Protein AF-A0A7U6FS23-F1 (afdb_monomer_lite)

pLDDT: mean 86.56, std 13.49, range [35.91, 96.0]

Structure (mmCIF, N/CA/C/O backbone):
data_AF-A0A7U6FS23-F1
#
_entry.id   AF-A0A7U6FS23-F1
#
loop_
_atom_site.group_PDB
_atom_site.id
_atom_site.type_symbol
_atom_site.label_atom_id
_atom_site.label_alt_id
_atom_site.label_comp_id
_atom_site.label_asym_id
_atom_site.label_entity_id
_atom_site.label_seq_id
_atom_site.pdbx_PDB_ins_code
_atom_site.Cartn_x
_atom_site.Cartn_y
_atom_site.Cartn_z
_atom_site.occupancy
_atom_site.B_iso_or_equiv
_atom_site.auth_seq_id
_atom_site.auth_comp_id
_atom_site.auth_asym_id
_atom_site.auth_atom_id
_atom_site.pdbx_PDB_model_num
ATOM 1 N N . MET A 1 1 ? -1.546 15.970 -3.085 1.00 79.69 1 MET A N 1
ATOM 2 C CA . MET A 1 1 ? -2.423 14.998 -3.774 1.00 79.69 1 MET A CA 1
ATOM 3 C C . MET A 1 1 ? -2.696 13.865 -2.794 1.00 79.69 1 MET A C 1
ATOM 5 O O . MET A 1 1 ? -1.774 13.546 -2.058 1.00 79.69 1 MET A O 1
ATOM 9 N N . LYS A 1 2 ? -3.927 13.345 -2.701 1.00 88.00 2 LYS A N 1
ATOM 10 C CA . LYS A 1 2 ? -4.239 12.230 -1.784 1.00 88.00 2 LYS A CA 1
ATOM 11 C C . LYS A 1 2 ? -3.707 10.914 -2.348 1.00 88.00 2 LYS A C 1
ATOM 13 O O . LYS A 1 2 ? -3.814 10.723 -3.560 1.00 88.00 2 LYS A O 1
ATOM 18 N N . LEU A 1 3 ? -3.176 10.039 -1.491 1.00 93.31 3 LEU A N 1
ATOM 19 C CA . LEU A 1 3 ? -2.769 8.688 -1.891 1.00 93.31 3 LEU A CA 1
ATOM 20 C C . LEU A 1 3 ? -3.987 7.792 -2.109 1.00 93.31 3 LEU A C 1
ATOM 22 O O . LEU A 1 3 ? -4.016 7.012 -3.061 1.00 93.31 3 LEU A O 1
ATOM 26 N N . ILE A 1 4 ? -5.008 7.939 -1.262 1.00 93.75 4 ILE A N 1
ATOM 27 C CA . ILE A 1 4 ? -6.261 7.202 -1.386 1.00 93.75 4 ILE A CA 1
ATOM 28 C C . ILE A 1 4 ? -7.266 8.026 -2.193 1.00 93.75 4 ILE A C 1
ATOM 30 O O . ILE A 1 4 ? -7.645 9.138 -1.814 1.00 93.75 4 ILE A O 1
ATOM 34 N N . SER A 1 5 ? -7.730 7.455 -3.301 1.00 93.00 5 SER A N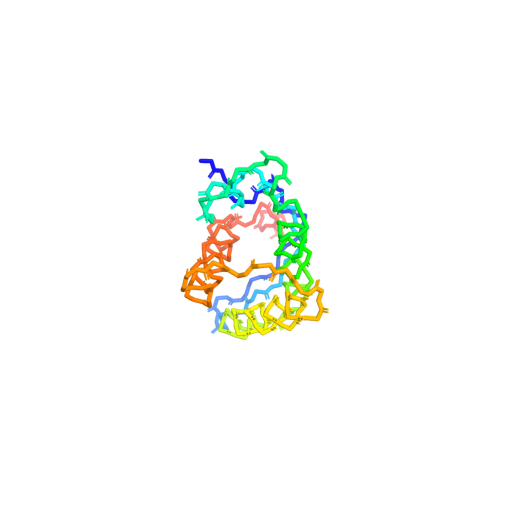 1
ATOM 35 C CA . SER A 1 5 ? -8.823 8.001 -4.108 1.00 93.00 5 SER A CA 1
ATOM 36 C C . SER A 1 5 ? -10.165 7.812 -3.407 1.00 93.00 5 SER A C 1
ATOM 38 O O . SER A 1 5 ? -10.985 8.728 -3.371 1.00 93.00 5 SER A O 1
ATOM 40 N N . THR A 1 6 ? -10.420 6.623 -2.857 1.00 92.94 6 THR A N 1
ATOM 41 C CA . THR A 1 6 ? -11.689 6.278 -2.196 1.00 92.94 6 THR A CA 1
ATOM 42 C C . THR A 1 6 ? -11.470 5.208 -1.127 1.00 92.94 6 THR A C 1
ATOM 44 O O . THR A 1 6 ? -10.666 4.300 -1.312 1.00 92.94 6 THR A O 1
ATOM 47 N N . ILE A 1 7 ? -12.190 5.314 -0.007 1.00 91.81 7 ILE A N 1
ATOM 48 C CA . ILE A 1 7 ? -12.268 4.278 1.033 1.00 91.81 7 ILE A CA 1
ATOM 49 C C . ILE A 1 7 ? -13.681 3.702 0.978 1.00 91.81 7 ILE A C 1
ATOM 51 O O . ILE A 1 7 ? -14.640 4.409 1.281 1.00 91.81 7 ILE A O 1
ATOM 55 N N . HIS A 1 8 ? -13.812 2.438 0.582 1.00 90.75 8 HIS A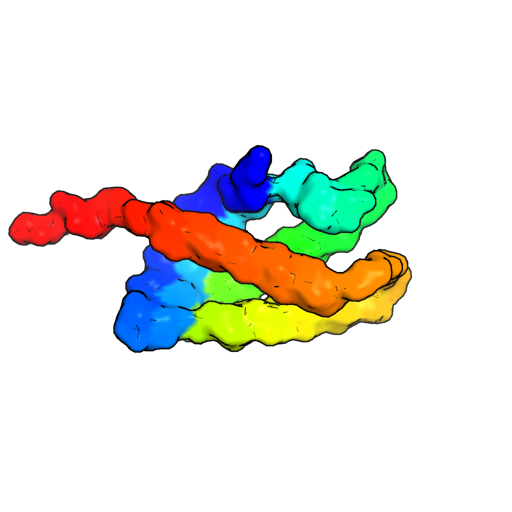 N 1
ATOM 56 C CA . HIS A 1 8 ? -15.108 1.763 0.464 1.00 90.75 8 HIS A CA 1
ATOM 57 C C . HIS A 1 8 ? -15.609 1.293 1.823 1.00 90.75 8 HIS A C 1
ATOM 59 O O . HIS A 1 8 ? -16.752 1.538 2.195 1.00 90.75 8 HIS A O 1
ATOM 65 N N . ASN A 1 9 ? -14.731 0.624 2.570 1.00 88.56 9 ASN A N 1
ATOM 66 C CA . ASN A 1 9 ? -14.975 0.137 3.921 1.00 88.56 9 ASN A CA 1
ATOM 67 C C . ASN A 1 9 ? -13.660 0.154 4.699 1.00 88.56 9 ASN A C 1
ATOM 69 O O . ASN A 1 9 ? -12.605 -0.128 4.132 1.00 88.56 9 ASN A O 1
ATOM 73 N N . ALA A 1 10 ? -13.731 0.441 5.996 1.00 90.00 10 ALA A N 1
ATOM 74 C CA . ALA A 1 10 ? -12.590 0.348 6.896 1.00 90.00 10 ALA A CA 1
ATOM 75 C C . ALA A 1 10 ? -13.045 -0.080 8.295 1.00 90.00 10 ALA A C 1
ATOM 77 O O . ALA A 1 10 ? -14.019 0.460 8.827 1.00 90.00 10 ALA A O 1
ATOM 78 N N . ILE A 1 11 ? -12.320 -1.030 8.877 1.00 89.94 11 ILE A N 1
ATOM 79 C CA . ILE A 1 11 ? -12.424 -1.478 10.264 1.00 89.94 11 ILE A CA 1
ATOM 80 C C . ILE A 1 11 ? -11.127 -1.057 10.947 1.00 89.94 11 ILE A C 1
ATOM 82 O O . ILE A 1 11 ? -10.041 -1.344 10.446 1.00 89.94 11 ILE A O 1
ATOM 86 N N . ILE A 1 12 ? -11.241 -0.342 12.063 1.00 89.62 12 ILE A N 1
ATOM 87 C CA . ILE A 1 12 ? -10.097 0.171 12.818 1.00 89.62 12 ILE A CA 1
ATOM 88 C C . ILE A 1 12 ? -10.325 -0.172 14.287 1.00 89.62 12 ILE A C 1
ATOM 90 O O . ILE A 1 12 ? -11.329 0.251 14.861 1.00 89.62 12 ILE A O 1
ATOM 94 N N . SER A 1 13 ? -9.387 -0.893 14.899 1.00 86.56 13 SER A N 1
ATOM 95 C CA . SER A 1 13 ? -9.332 -1.059 16.352 1.00 86.56 13 SER A CA 1
ATOM 96 C C . SER A 1 13 ? -8.192 -0.217 16.908 1.00 86.56 13 SER A C 1
ATOM 98 O O . SER A 1 13 ? -7.020 -0.495 16.651 1.00 86.56 13 SER A O 1
ATOM 100 N N . GLU A 1 14 ? -8.522 0.822 17.678 1.00 83.69 14 GLU A N 1
ATOM 101 C CA . GLU A 1 14 ? -7.511 1.658 18.340 1.00 83.69 14 GLU A CA 1
ATOM 102 C C . GLU A 1 14 ? -6.788 0.893 19.463 1.00 83.69 14 GLU A C 1
ATOM 104 O O . GLU A 1 14 ? -5.587 1.078 19.656 1.00 83.69 14 GLU A O 1
ATOM 109 N N . GLU A 1 15 ? -7.496 -0.009 20.151 1.00 82.12 15 GLU A N 1
ATOM 110 C CA . GLU A 1 15 ? -6.961 -0.827 21.246 1.00 82.12 15 GLU A CA 1
ATOM 111 C C . GLU A 1 15 ? -5.886 -1.800 20.747 1.00 82.12 15 GLU A C 1
ATOM 113 O O . GLU A 1 15 ? -4.792 -1.871 21.307 1.00 82.12 15 GLU A O 1
ATOM 118 N N . ASN A 1 16 ? -6.162 -2.475 19.627 1.00 77.81 16 ASN A N 1
ATOM 119 C CA . ASN A 1 16 ? -5.261 -3.474 19.050 1.00 77.81 16 ASN A CA 1
ATOM 120 C C . ASN A 1 16 ? -4.359 -2.911 17.943 1.00 77.81 16 ASN A C 1
ATOM 122 O O . ASN A 1 16 ? -3.531 -3.636 17.390 1.00 77.81 16 ASN A O 1
ATOM 126 N N . LYS A 1 17 ? -4.507 -1.621 17.604 1.00 84.75 17 LYS A N 1
ATOM 127 C CA . LYS A 1 17 ? -3.837 -0.964 16.468 1.00 84.75 17 LYS A CA 1
ATOM 128 C C . LYS A 1 17 ? -3.990 -1.763 15.169 1.00 84.75 17 LYS A C 1
ATOM 130 O O . LYS A 1 17 ? -3.041 -1.866 14.382 1.00 84.75 17 LYS A O 1
ATOM 135 N N . THR A 1 18 ? -5.165 -2.357 14.971 1.00 90.12 18 THR A N 1
ATOM 136 C CA . THR A 1 18 ? -5.485 -3.145 13.782 1.00 90.12 18 THR A CA 1
ATOM 137 C C . THR A 1 18 ? -6.272 -2.317 12.782 1.00 90.12 18 THR A C 1
ATOM 139 O O . THR A 1 18 ? -7.032 -1.415 13.141 1.00 90.12 18 THR A O 1
ATOM 142 N N . VAL A 1 19 ? -6.059 -2.621 11.506 1.00 91.62 19 VAL A N 1
ATOM 143 C CA . VAL A 1 19 ? -6.769 -2.026 10.378 1.00 91.62 19 VAL A CA 1
ATOM 144 C C . VAL A 1 19 ? -7.180 -3.149 9.429 1.00 91.62 19 VAL A C 1
ATOM 146 O O . VAL A 1 19 ? -6.420 -4.089 9.219 1.00 91.62 19 VAL A O 1
ATOM 149 N N . ALA A 1 20 ? -8.367 -3.046 8.848 1.00 92.62 20 ALA A N 1
ATOM 150 C CA . ALA A 1 20 ? -8.743 -3.709 7.604 1.00 92.62 20 ALA A CA 1
ATOM 151 C C . ALA A 1 20 ? -9.42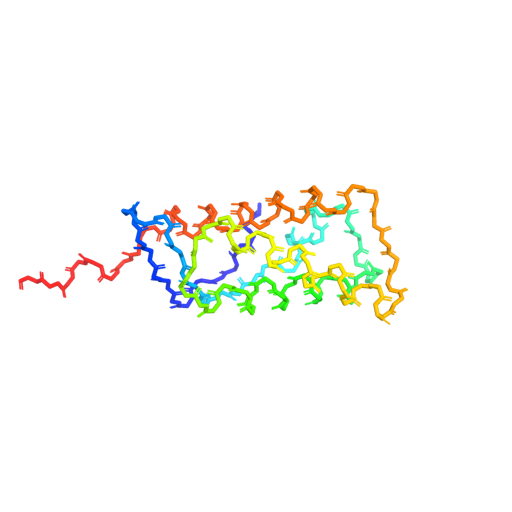6 -2.666 6.726 1.00 92.62 20 ALA A C 1
ATOM 153 O O . ALA A 1 20 ? -10.251 -1.903 7.228 1.00 92.62 20 ALA A O 1
ATOM 154 N N . ALA A 1 21 ? -9.116 -2.604 5.439 1.00 92.31 21 ALA A N 1
ATOM 155 C CA . ALA A 1 21 ? -9.728 -1.635 4.550 1.00 92.31 21 ALA A CA 1
ATOM 156 C C . ALA A 1 21 ? -9.828 -2.134 3.111 1.00 92.31 21 ALA A C 1
ATOM 158 O O . ALA A 1 21 ? -8.946 -2.812 2.594 1.00 92.31 21 ALA A O 1
ATOM 159 N N . SER A 1 22 ? -10.904 -1.716 2.453 1.00 92.56 22 SER A N 1
ATOM 160 C CA . SER A 1 22 ? -11.069 -1.786 1.007 1.00 92.56 22 SER A CA 1
ATOM 161 C C . SER A 1 22 ? -10.956 -0.366 0.462 1.00 92.56 22 SER A C 1
ATOM 163 O O . SER A 1 22 ? -11.749 0.506 0.831 1.00 92.56 22 SER A O 1
ATOM 165 N N . ILE A 1 23 ? -9.938 -0.125 -0.365 1.00 93.31 23 ILE A N 1
ATOM 166 C CA . ILE A 1 23 ? -9.561 1.207 -0.849 1.00 93.31 23 ILE A CA 1
ATOM 167 C C . ILE A 1 23 ? -9.233 1.186 -2.342 1.00 93.31 23 ILE A C 1
ATOM 169 O O . ILE A 1 23 ? -8.729 0.185 -2.855 1.00 93.31 23 ILE A O 1
ATOM 173 N N . ASP A 1 24 ? -9.426 2.334 -2.987 1.00 93.69 24 ASP A N 1
ATOM 174 C CA . ASP A 1 24 ? -8.868 2.643 -4.302 1.00 93.69 24 ASP A CA 1
ATOM 175 C C . ASP A 1 24 ? -7.725 3.643 -4.135 1.00 93.69 24 ASP A C 1
ATOM 177 O O . ASP A 1 24 ? -7.892 4.688 -3.497 1.00 93.69 24 ASP A O 1
ATOM 181 N N . LEU A 1 25 ? -6.571 3.355 -4.732 1.00 94.31 25 LEU A N 1
ATOM 182 C CA . LEU A 1 25 ? -5.407 4.238 -4.700 1.00 94.31 25 LEU A CA 1
ATOM 183 C C . LEU A 1 25 ? -5.373 5.162 -5.918 1.00 94.31 25 LEU A C 1
ATOM 185 O O . LEU A 1 25 ? -5.864 4.838 -7.001 1.00 94.31 25 LEU A O 1
ATOM 189 N N . ASN A 1 26 ? -4.783 6.339 -5.740 1.00 94.12 26 ASN A N 1
ATOM 190 C CA . ASN A 1 26 ? -4.538 7.274 -6.825 1.00 94.12 26 ASN A CA 1
ATOM 191 C C . ASN A 1 26 ? -3.213 6.917 -7.511 1.00 94.12 26 ASN A C 1
ATOM 193 O O . ASN A 1 26 ? -2.143 7.157 -6.952 1.00 94.12 26 ASN A O 1
ATOM 197 N N . LYS A 1 27 ? -3.276 6.374 -8.734 1.00 91.88 27 LYS A N 1
ATOM 198 C CA . LYS A 1 27 ? -2.084 5.982 -9.506 1.00 91.88 27 LYS A CA 1
ATOM 199 C C . LYS A 1 27 ? -1.115 7.141 -9.746 1.00 91.88 27 LYS A C 1
ATOM 201 O O . LYS A 1 27 ? 0.087 6.949 -9.589 1.00 91.88 27 LYS A O 1
ATOM 206 N N . ASP A 1 28 ? -1.611 8.345 -10.026 1.00 91.94 28 ASP A N 1
ATOM 207 C CA . ASP A 1 28 ? -0.760 9.532 -10.193 1.00 91.94 28 ASP A CA 1
ATOM 208 C C . ASP A 1 28 ? -0.023 9.870 -8.892 1.00 91.94 28 ASP A C 1
ATOM 210 O O . ASP A 1 28 ? 1.138 10.285 -8.901 1.00 91.94 28 ASP A O 1
ATOM 214 N N . ALA A 1 29 ? -0.673 9.641 -7.748 1.00 92.69 29 ALA A N 1
ATOM 215 C CA . ALA A 1 29 ? -0.054 9.807 -6.442 1.00 92.69 29 ALA A CA 1
ATOM 216 C C . ALA A 1 29 ? 1.016 8.754 -6.157 1.00 92.69 29 ALA A C 1
ATOM 218 O O . ALA A 1 29 ? 2.040 9.098 -5.574 1.00 92.69 29 ALA A O 1
ATOM 219 N N . ILE A 1 30 ? 0.837 7.519 -6.632 1.00 93.31 30 ILE A N 1
ATOM 220 C CA . ILE A 1 30 ? 1.873 6.482 -6.579 1.00 93.31 30 ILE A CA 1
ATOM 221 C C . ILE A 1 30 ? 3.076 6.908 -7.432 1.00 93.31 30 ILE A C 1
ATOM 223 O O . ILE A 1 30 ? 4.194 6.953 -6.920 1.00 93.31 30 ILE A O 1
ATOM 227 N N . PHE A 1 31 ? 2.863 7.307 -8.691 1.00 92.06 31 PHE A N 1
ATOM 228 C CA . PHE A 1 31 ? 3.937 7.823 -9.553 1.00 92.06 31 PHE A CA 1
ATOM 229 C C . PHE A 1 31 ? 4.710 8.957 -8.879 1.00 92.06 31 PHE A C 1
ATOM 231 O O . PHE A 1 31 ? 5.939 8.911 -8.781 1.00 92.06 31 PHE A O 1
ATOM 238 N N . SER A 1 32 ? 3.984 9.941 -8.344 1.00 92.00 32 SER A N 1
ATOM 239 C CA . SER A 1 32 ? 4.578 11.068 -7.632 1.00 92.00 32 SER A CA 1
ATOM 240 C C . SER A 1 32 ? 5.337 10.640 -6.376 1.00 92.00 32 SER A C 1
ATOM 242 O O . SER A 1 32 ? 6.382 11.217 -6.097 1.00 92.00 32 SER A O 1
ATOM 244 N N . PHE A 1 33 ? 4.842 9.662 -5.613 1.00 93.06 33 PHE A N 1
ATOM 245 C CA . PHE A 1 33 ? 5.482 9.205 -4.376 1.00 93.06 33 PHE A CA 1
ATOM 246 C C . PHE A 1 33 ? 6.813 8.502 -4.656 1.00 93.06 33 PHE A C 1
ATOM 248 O O . PHE A 1 33 ? 7.815 8.721 -3.974 1.00 93.06 33 PHE A O 1
ATOM 255 N N . PHE A 1 34 ? 6.848 7.671 -5.698 1.00 91.38 34 PHE A N 1
ATOM 256 C CA . PHE A 1 34 ? 8.038 6.909 -6.063 1.00 91.38 34 PHE A CA 1
ATOM 257 C C . PHE A 1 34 ? 9.008 7.680 -6.976 1.00 91.38 34 PHE A C 1
ATOM 259 O O . PHE A 1 34 ? 10.080 7.150 -7.283 1.00 91.38 34 PHE A O 1
ATOM 266 N N . ASN A 1 35 ? 8.699 8.938 -7.327 1.00 90.19 35 ASN A N 1
ATOM 267 C CA . ASN A 1 35 ? 9.411 9.761 -8.315 1.00 90.19 35 ASN A CA 1
ATOM 268 C C . ASN A 1 35 ? 9.541 9.059 -9.679 1.00 90.19 35 ASN A C 1
ATOM 270 O O . ASN A 1 35 ? 10.616 9.019 -10.277 1.00 90.19 35 ASN A O 1
ATOM 274 N N . MET A 1 36 ? 8.439 8.480 -10.151 1.00 86.56 36 MET A N 1
ATOM 275 C CA . MET A 1 36 ? 8.339 7.791 -11.436 1.00 86.56 36 MET A CA 1
ATOM 276 C C . MET A 1 36 ? 7.518 8.616 -12.430 1.00 86.56 36 MET A C 1
ATOM 278 O O . MET A 1 36 ? 6.612 9.352 -12.045 1.00 86.56 36 MET A O 1
ATOM 282 N N . THR A 1 37 ? 7.821 8.479 -13.720 1.00 82.19 37 THR A N 1
ATOM 283 C CA . THR A 1 37 ? 7.112 9.172 -14.806 1.00 82.19 37 THR A CA 1
ATOM 284 C C . THR A 1 37 ? 6.413 8.165 -15.721 1.00 82.19 37 THR A C 1
ATOM 286 O O . THR A 1 37 ? 7.118 7.335 -16.301 1.00 82.19 37 THR A O 1
ATOM 289 N N . PRO A 1 38 ? 5.085 8.263 -15.917 1.00 77.25 38 PRO A N 1
ATOM 290 C CA . PRO A 1 38 ? 4.361 7.444 -16.888 1.00 77.25 38 PRO A CA 1
ATOM 291 C C . PRO A 1 38 ? 4.909 7.609 -18.319 1.00 77.25 38 PRO A C 1
ATOM 293 O O . PRO A 1 38 ? 5.453 8.671 -18.641 1.00 77.25 38 PRO A O 1
ATOM 296 N N . PRO A 1 39 ? 4.743 6.612 -19.213 1.00 72.56 39 PRO A N 1
ATOM 297 C CA . PRO A 1 39 ? 4.167 5.277 -18.977 1.00 72.56 39 PRO A CA 1
ATOM 298 C C . PRO A 1 39 ? 5.220 4.239 -18.553 1.00 72.56 39 PRO A C 1
ATOM 300 O O . PRO A 1 39 ? 4.928 3.070 -18.301 1.00 72.56 39 PRO A O 1
ATOM 303 N N . HIS A 1 40 ? 6.490 4.643 -18.512 1.00 68.12 40 HIS A N 1
ATOM 304 C CA . HIS A 1 40 ? 7.552 3.811 -17.978 1.00 68.12 40 HIS A CA 1
ATOM 305 C C . HIS A 1 40 ? 7.210 3.576 -16.499 1.00 68.12 40 HIS A C 1
ATOM 307 O O . HIS A 1 40 ? 7.100 4.543 -15.753 1.00 68.12 40 HIS A O 1
ATOM 313 N N . ASN A 1 41 ? 7.029 2.325 -16.071 1.00 81.75 41 ASN A N 1
ATOM 314 C CA . ASN A 1 41 ? 6.628 1.909 -14.711 1.00 81.75 41 ASN A CA 1
ATOM 315 C C . ASN A 1 41 ? 5.117 1.749 -14.426 1.00 81.75 41 ASN A C 1
ATOM 317 O O . ASN A 1 41 ? 4.768 1.572 -13.259 1.00 81.75 41 ASN A O 1
ATOM 321 N N . ASP A 1 42 ? 4.235 1.712 -15.433 1.00 86.94 42 ASP A N 1
ATOM 322 C CA . ASP A 1 42 ? 2.815 1.350 -15.220 1.00 86.94 42 ASP A CA 1
ATOM 323 C C . ASP A 1 42 ? 2.670 0.005 -14.483 1.00 86.94 42 ASP A C 1
ATOM 325 O O . ASP A 1 42 ? 1.929 -0.097 -13.507 1.00 86.94 42 ASP A O 1
ATOM 329 N N . GLU A 1 43 ? 3.464 -0.996 -14.874 1.00 89.62 43 GLU A N 1
ATOM 330 C CA . GLU A 1 43 ? 3.465 -2.321 -14.243 1.00 89.62 43 GLU A CA 1
ATOM 331 C C . GLU A 1 43 ? 3.860 -2.259 -12.759 1.00 89.62 43 GLU A C 1
ATOM 333 O O . GLU A 1 43 ? 3.216 -2.872 -11.912 1.00 89.62 43 GLU A O 1
ATOM 338 N N . PHE A 1 44 ? 4.874 -1.462 -12.406 1.00 91.00 44 PHE A N 1
ATOM 339 C CA . PHE A 1 44 ? 5.264 -1.265 -11.007 1.00 91.00 44 PHE A CA 1
ATOM 340 C C . PHE A 1 44 ? 4.127 -0.634 -10.196 1.00 91.00 44 PHE A C 1
ATOM 342 O O . PHE A 1 44 ? 3.835 -1.076 -9.083 1.00 91.00 44 PHE A O 1
ATOM 349 N N . VAL A 1 45 ? 3.484 0.399 -10.747 1.00 91.94 45 VAL A N 1
ATOM 350 C CA . VAL A 1 45 ? 2.382 1.104 -10.083 1.00 91.94 45 VAL A CA 1
ATOM 351 C C . VAL A 1 45 ? 1.180 0.184 -9.893 1.00 91.94 45 VAL A C 1
ATOM 353 O O . VAL A 1 45 ? 0.579 0.190 -8.817 1.00 91.94 45 VAL A O 1
ATOM 356 N N . ASP A 1 46 ? 0.868 -0.648 -10.884 1.00 92.12 46 ASP A N 1
ATOM 357 C CA . ASP A 1 46 ? -0.192 -1.652 -10.791 1.00 92.12 46 ASP A CA 1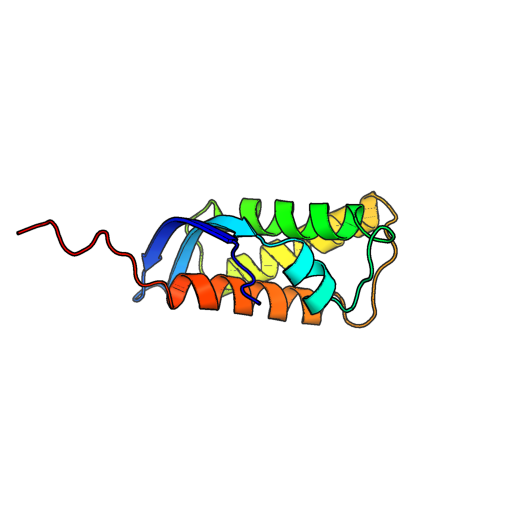
ATOM 358 C C . ASP A 1 46 ? 0.095 -2.678 -9.696 1.00 92.12 46 ASP A C 1
ATOM 360 O O . ASP A 1 46 ? -0.783 -2.977 -8.884 1.00 92.12 46 ASP A O 1
ATOM 364 N N . VAL A 1 47 ? 1.336 -3.156 -9.606 1.00 93.50 47 VAL A N 1
ATOM 365 C CA . VAL A 1 47 ? 1.765 -4.100 -8.567 1.00 93.50 47 VAL A CA 1
ATOM 366 C C . VAL A 1 47 ? 1.664 -3.480 -7.180 1.00 93.50 47 VAL A C 1
ATOM 368 O O . VAL A 1 47 ? 1.068 -4.079 -6.285 1.00 93.50 47 VAL A O 1
ATOM 371 N N . VAL A 1 48 ? 2.205 -2.275 -6.992 1.00 93.88 48 VAL A N 1
ATOM 372 C CA . VAL A 1 48 ? 2.119 -1.546 -5.718 1.00 93.88 48 VAL A CA 1
ATOM 373 C C . VAL A 1 48 ? 0.664 -1.338 -5.314 1.00 93.88 48 VAL A C 1
ATOM 375 O O . VAL A 1 48 ? 0.294 -1.632 -4.176 1.00 93.88 48 VAL A O 1
ATOM 378 N N . SER A 1 49 ? -0.169 -0.876 -6.248 1.00 94.06 49 SER A N 1
ATOM 379 C CA . SER A 1 49 ? -1.577 -0.617 -5.974 1.00 94.06 49 SER A CA 1
ATOM 380 C C . SER A 1 49 ? -2.313 -1.895 -5.584 1.00 94.06 49 SER A C 1
ATOM 382 O O . SER A 1 49 ? -3.005 -1.925 -4.570 1.00 94.06 49 SER A O 1
ATOM 384 N N . HIS A 1 50 ? -2.158 -2.956 -6.376 1.00 94.44 50 HIS A N 1
ATOM 385 C CA . HIS A 1 50 ? -2.861 -4.214 -6.164 1.00 94.44 50 HIS A CA 1
ATOM 386 C C . HIS A 1 50 ? -2.457 -4.873 -4.845 1.00 94.44 50 HIS A C 1
ATOM 388 O O . HIS A 1 50 ? -3.321 -5.249 -4.054 1.00 94.44 50 HIS A O 1
ATOM 394 N N . ARG A 1 51 ? -1.148 -4.965 -4.571 1.00 94.19 51 ARG A N 1
ATOM 395 C CA . ARG A 1 51 ? -0.648 -5.637 -3.367 1.00 94.19 51 ARG A CA 1
ATOM 396 C C . ARG A 1 51 ? -1.015 -4.895 -2.096 1.00 94.19 51 ARG A C 1
ATOM 398 O O . ARG A 1 51 ? -1.361 -5.553 -1.122 1.00 94.19 51 ARG A O 1
ATOM 405 N N . LEU A 1 52 ? -0.999 -3.561 -2.087 1.00 92.62 52 LEU A N 1
ATOM 406 C CA . LEU A 1 52 ? -1.417 -2.836 -0.889 1.00 92.62 52 LEU A CA 1
ATOM 407 C C . LEU A 1 52 ? -2.904 -3.067 -0.597 1.00 92.62 52 LEU A C 1
ATOM 409 O O . LEU A 1 52 ? -3.250 -3.424 0.529 1.00 92.62 52 LEU A O 1
ATOM 413 N N . THR A 1 53 ? -3.768 -2.957 -1.611 1.00 92.69 53 THR A N 1
ATOM 414 C CA . THR A 1 53 ? -5.205 -3.233 -1.460 1.00 92.69 53 THR A CA 1
ATOM 415 C C . THR A 1 53 ? -5.466 -4.670 -1.003 1.00 92.69 53 THR A C 1
ATOM 417 O O . THR A 1 53 ? -6.293 -4.887 -0.121 1.00 92.69 53 THR A O 1
ATOM 420 N N . GLU A 1 54 ? -4.743 -5.650 -1.547 1.00 92.12 54 GLU A N 1
ATOM 421 C CA . GLU A 1 54 ? -4.853 -7.056 -1.142 1.00 92.12 54 GLU A CA 1
ATOM 422 C C . GLU A 1 54 ? -4.418 -7.271 0.314 1.00 92.12 54 GLU A C 1
ATOM 424 O O . GLU A 1 54 ? -5.114 -7.938 1.078 1.00 92.12 54 GLU A O 1
ATOM 429 N N . THR A 1 55 ? -3.299 -6.674 0.735 1.00 92.44 55 THR A N 1
ATOM 430 C CA . THR A 1 55 ? -2.823 -6.825 2.119 1.00 92.44 55 THR A CA 1
ATOM 431 C C . THR A 1 55 ? -3.791 -6.226 3.132 1.00 92.44 55 THR A C 1
ATOM 433 O O . THR A 1 55 ? -4.054 -6.856 4.154 1.00 92.44 55 THR A O 1
ATOM 436 N N . LEU A 1 56 ? -4.412 -5.084 2.813 1.00 92.44 56 LEU A N 1
ATOM 437 C CA . LEU A 1 56 ? -5.352 -4.387 3.693 1.00 92.44 56 LEU A CA 1
ATOM 438 C C . LEU A 1 56 ? -6.700 -5.104 3.869 1.00 92.44 56 LEU A C 1
ATOM 440 O O . LEU A 1 56 ? -7.467 -4.723 4.750 1.00 92.44 56 LEU A O 1
ATOM 444 N N . PHE A 1 57 ? -7.000 -6.156 3.104 1.00 87.50 57 PHE A N 1
ATOM 445 C CA . PHE A 1 57 ? -8.308 -6.825 3.144 1.00 87.50 57 PHE A CA 1
ATOM 446 C C . PHE A 1 57 ? -8.602 -7.578 4.453 1.00 87.50 57 PHE A C 1
ATOM 448 O O . PHE A 1 57 ? -9.757 -7.891 4.737 1.00 87.50 57 PHE A O 1
ATOM 455 N N . SER A 1 58 ? -7.573 -7.894 5.243 1.00 87.81 58 SER A N 1
ATOM 456 C CA . SER A 1 58 ? -7.697 -8.627 6.510 1.00 87.81 58 SER A CA 1
ATOM 457 C C . SER A 1 58 ? -7.415 -7.731 7.712 1.00 87.81 58 SER A C 1
ATOM 459 O O . SER A 1 58 ? -6.513 -6.898 7.662 1.00 87.81 58 SER A O 1
ATOM 461 N N . GLU A 1 59 ? -8.128 -7.948 8.820 1.00 89.88 59 GLU A N 1
ATOM 462 C CA . GLU A 1 59 ? -7.832 -7.259 10.078 1.00 89.88 59 GLU A CA 1
ATOM 463 C C . GLU A 1 59 ? -6.484 -7.723 10.632 1.00 89.88 59 GLU A C 1
ATOM 465 O O . GLU A 1 59 ? -6.326 -8.867 11.059 1.00 89.88 59 GLU A O 1
ATOM 470 N N . ARG A 1 60 ? -5.501 -6.821 10.589 1.00 91.38 60 ARG A N 1
ATOM 471 C CA . ARG A 1 60 ? -4.136 -7.046 11.076 1.00 91.38 60 ARG A CA 1
ATOM 472 C C . ARG A 1 60 ? -3.570 -5.785 11.685 1.00 91.38 60 ARG A C 1
ATOM 474 O O . ARG A 1 60 ? -4.072 -4.688 11.439 1.00 91.38 60 ARG A O 1
ATOM 481 N N . SER A 1 61 ? -2.509 -5.933 12.468 1.00 92.38 61 SER A N 1
ATOM 482 C CA . SER A 1 61 ? -1.782 -4.780 12.985 1.00 92.38 61 SER A CA 1
ATOM 483 C C . SER A 1 61 ? -1.183 -3.949 11.843 1.00 92.38 61 SER A C 1
ATOM 485 O O . SER A 1 61 ? -0.816 -4.464 10.786 1.00 92.38 61 SER A O 1
ATOM 487 N N . VAL A 1 62 ? -1.022 -2.643 12.072 1.00 90.38 62 VAL A N 1
ATOM 488 C CA . VAL A 1 62 ? -0.337 -1.743 11.120 1.00 90.38 62 VAL A CA 1
ATOM 489 C C . VAL A 1 62 ? 1.069 -2.245 10.762 1.00 90.38 62 VAL A C 1
ATOM 491 O O . VAL A 1 62 ? 1.541 -2.052 9.643 1.00 90.38 62 VAL A O 1
ATOM 494 N N . THR A 1 63 ? 1.762 -2.889 11.702 1.00 92.69 63 THR A N 1
ATOM 495 C CA . THR A 1 63 ? 3.089 -3.466 11.451 1.00 92.69 63 THR A CA 1
ATOM 496 C C . THR A 1 63 ? 3.018 -4.647 10.492 1.00 92.69 63 THR A C 1
ATOM 498 O O . THR A 1 63 ? 3.748 -4.639 9.506 1.00 92.69 63 THR A O 1
ATOM 501 N N . GLU A 1 64 ? 2.102 -5.593 10.711 1.00 93.62 64 GLU A N 1
ATOM 502 C CA . GLU A 1 64 ? 1.925 -6.740 9.810 1.00 93.62 64 GLU A CA 1
ATOM 503 C C . GLU A 1 64 ? 1.573 -6.300 8.388 1.00 93.62 64 GLU A C 1
ATOM 505 O O . GLU A 1 64 ? 2.161 -6.810 7.438 1.00 93.62 64 GLU A O 1
ATOM 510 N N . HIS A 1 65 ? 0.677 -5.318 8.226 1.00 92.31 65 HIS A N 1
ATOM 511 C CA . HIS A 1 65 ? 0.332 -4.786 6.901 1.00 92.31 65 HIS A CA 1
ATOM 512 C C . HIS A 1 65 ? 1.548 -4.252 6.152 1.00 92.31 65 HIS A C 1
ATOM 514 O O . HIS A 1 65 ? 1.737 -4.570 4.981 1.00 92.31 65 HIS A O 1
ATOM 520 N N . ARG A 1 66 ? 2.404 -3.476 6.828 1.00 93.75 66 ARG A N 1
ATOM 521 C CA . ARG A 1 66 ? 3.626 -2.926 6.222 1.00 93.75 66 ARG A CA 1
ATOM 522 C C . ARG A 1 66 ? 4.591 -4.030 5.803 1.00 93.75 66 ARG A C 1
ATOM 524 O O . ARG A 1 66 ? 5.063 -4.029 4.670 1.00 93.75 66 ARG A O 1
ATOM 531 N N . GLU A 1 67 ? 4.862 -4.982 6.692 1.00 94.38 67 GLU A N 1
ATOM 532 C CA . GLU A 1 67 ? 5.780 -6.091 6.412 1.00 94.38 67 GLU A CA 1
ATOM 533 C C . GLU A 1 67 ? 5.282 -6.960 5.252 1.00 94.38 67 GLU A C 1
ATOM 535 O O . GLU A 1 67 ? 6.047 -7.296 4.343 1.00 94.38 67 GLU A O 1
ATOM 540 N N . TRP A 1 68 ? 3.987 -7.279 5.248 1.00 94.56 68 TRP A N 1
ATOM 541 C CA . TRP A 1 68 ? 3.358 -8.081 4.204 1.00 94.56 68 TRP A CA 1
ATOM 542 C C . TRP A 1 68 ? 3.358 -7.366 2.863 1.00 94.56 68 TRP A C 1
ATOM 544 O O . TRP A 1 68 ? 3.731 -7.968 1.859 1.00 94.56 68 TRP A O 1
ATOM 554 N N . PHE A 1 69 ? 3.010 -6.082 2.847 1.00 95.62 69 PHE A N 1
ATOM 555 C CA . PHE A 1 69 ? 3.034 -5.268 1.640 1.00 95.62 69 PHE A CA 1
ATOM 556 C C . PHE A 1 69 ? 4.432 -5.211 1.020 1.00 95.62 69 PHE A C 1
ATOM 558 O O . PHE A 1 69 ? 4.597 -5.513 -0.165 1.00 95.62 69 PHE A O 1
ATOM 565 N N . VAL A 1 70 ? 5.452 -4.887 1.823 1.00 95.25 70 VAL A N 1
ATOM 566 C CA . VAL A 1 70 ? 6.844 -4.826 1.358 1.00 95.25 70 VAL A CA 1
ATOM 567 C C . VAL A 1 70 ? 7.271 -6.181 0.798 1.00 95.25 70 VAL A C 1
ATOM 569 O O . VAL A 1 70 ? 7.838 -6.246 -0.292 1.00 95.25 70 VAL A O 1
ATOM 572 N N . SER A 1 71 ? 6.979 -7.271 1.510 1.00 95.12 71 SER A N 1
ATOM 573 C CA . SER A 1 71 ? 7.310 -8.626 1.063 1.00 95.12 71 SER A CA 1
ATOM 574 C C . SER A 1 71 ? 6.622 -8.986 -0.261 1.00 95.12 71 SER A C 1
ATOM 576 O O . SER A 1 71 ? 7.284 -9.431 -1.201 1.00 95.12 71 SER A O 1
ATOM 578 N N . ALA A 1 72 ? 5.316 -8.724 -0.375 1.00 93.56 72 ALA A N 1
ATOM 579 C CA . ALA A 1 72 ? 4.510 -9.058 -1.545 1.00 93.56 72 ALA A CA 1
ATOM 580 C C . ALA A 1 72 ? 4.949 -8.292 -2.801 1.00 93.56 72 ALA A C 1
ATOM 582 O O . ALA A 1 72 ? 5.090 -8.884 -3.873 1.00 93.56 72 ALA A O 1
ATOM 583 N N . VAL A 1 73 ? 5.220 -6.990 -2.673 1.00 93.50 73 VAL A N 1
ATOM 584 C CA . VAL A 1 73 ? 5.702 -6.175 -3.795 1.00 93.50 73 VAL A CA 1
ATOM 585 C C . VAL A 1 73 ? 7.108 -6.594 -4.219 1.00 93.50 73 VAL A C 1
ATOM 587 O O . VAL A 1 73 ? 7.360 -6.750 -5.412 1.00 93.50 73 VAL A O 1
ATOM 590 N N . ARG A 1 74 ? 8.021 -6.838 -3.268 1.00 93.00 74 ARG A N 1
ATOM 591 C CA . ARG A 1 74 ? 9.383 -7.307 -3.580 1.00 93.00 74 ARG A CA 1
ATOM 592 C C . ARG A 1 74 ? 9.380 -8.634 -4.327 1.00 93.00 74 ARG A C 1
ATOM 594 O O . ARG A 1 74 ? 10.124 -8.777 -5.293 1.00 93.00 74 ARG A O 1
ATOM 601 N N . TYR A 1 75 ? 8.572 -9.586 -3.862 1.00 91.81 75 TYR A N 1
ATOM 602 C CA . TYR A 1 75 ? 8.437 -10.888 -4.503 1.00 91.81 75 TYR A CA 1
ATOM 603 C C . TYR A 1 75 ? 7.989 -10.726 -5.955 1.00 91.81 75 TYR A C 1
ATOM 605 O O . TYR A 1 75 ? 8.649 -11.226 -6.859 1.00 91.81 75 TYR A O 1
ATOM 613 N N . PHE A 1 76 ? 6.931 -9.948 -6.183 1.00 90.75 76 PHE A N 1
ATOM 614 C CA . PHE A 1 76 ? 6.355 -9.798 -7.513 1.00 90.75 76 PHE A CA 1
ATOM 615 C C . PHE A 1 76 ? 7.265 -9.035 -8.482 1.00 90.75 76 PHE A C 1
ATOM 617 O O . PHE A 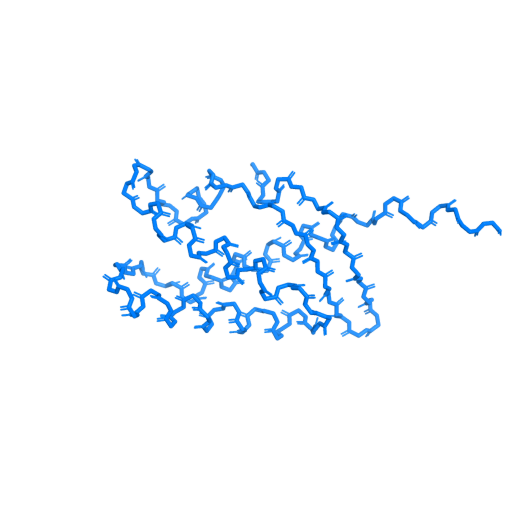1 76 ? 7.449 -9.452 -9.618 1.00 90.75 76 PHE A O 1
ATOM 624 N N . ILE A 1 77 ? 7.898 -7.950 -8.032 1.00 89.69 77 ILE A N 1
ATOM 625 C CA . ILE A 1 77 ? 8.860 -7.200 -8.853 1.00 89.69 77 ILE A CA 1
ATOM 626 C C . ILE A 1 77 ? 10.039 -8.086 -9.268 1.00 89.69 77 ILE A C 1
ATOM 628 O O . ILE A 1 77 ? 10.494 -8.006 -10.408 1.00 89.69 77 ILE A O 1
ATOM 632 N N . SER A 1 78 ? 10.516 -8.947 -8.362 1.00 88.56 78 SER A N 1
ATOM 633 C CA . SER A 1 78 ? 11.580 -9.902 -8.671 1.00 88.56 78 SER A CA 1
ATOM 634 C C . SER A 1 78 ? 11.125 -10.984 -9.651 1.00 88.56 78 SER A C 1
ATOM 636 O O . SER A 1 78 ? 11.904 -11.353 -10.524 1.00 88.56 78 SER A O 1
ATOM 638 N N . ASP A 1 79 ? 9.905 -11.499 -9.495 1.00 89.50 79 ASP A N 1
ATOM 639 C CA . ASP A 1 79 ? 9.335 -12.551 -10.345 1.00 89.50 79 ASP A CA 1
ATOM 640 C C . ASP A 1 79 ? 9.088 -12.051 -11.777 1.00 89.50 79 ASP A C 1
ATOM 642 O O . ASP A 1 79 ? 9.446 -12.715 -12.748 1.00 89.50 79 ASP A O 1
ATOM 646 N N . CYS A 1 80 ? 8.584 -10.823 -11.917 1.00 84.31 80 CYS A N 1
ATOM 647 C CA . CYS A 1 80 ? 8.313 -10.193 -13.210 1.00 84.31 80 CYS A CA 1
ATOM 648 C C . CYS A 1 80 ? 9.541 -9.518 -13.846 1.00 84.31 80 CYS A C 1
ATOM 650 O O . CYS A 1 80 ? 9.450 -8.993 -14.953 1.00 84.31 80 CYS A O 1
ATOM 652 N N . GLY A 1 81 ? 10.697 -9.505 -13.172 1.00 83.88 81 GLY A N 1
ATOM 653 C CA . GLY A 1 81 ? 11.906 -8.844 -13.678 1.00 83.88 81 GLY A CA 1
ATOM 654 C C . GLY A 1 81 ? 11.770 -7.321 -13.808 1.00 83.88 81 GLY A C 1
ATOM 655 O O . GLY A 1 81 ? 12.465 -6.701 -14.616 1.00 83.88 81 GLY A O 1
ATOM 656 N N . ILE A 1 82 ? 10.881 -6.708 -13.022 1.00 83.19 82 ILE A N 1
ATOM 657 C CA . ILE A 1 82 ? 10.659 -5.261 -13.023 1.00 83.19 82 ILE A CA 1
ATOM 658 C C . ILE A 1 82 ? 11.879 -4.580 -12.391 1.00 83.19 82 ILE A C 1
ATOM 660 O O . ILE A 1 82 ? 12.387 -4.986 -11.343 1.00 83.19 82 ILE A O 1
ATOM 664 N N . SER A 1 83 ? 12.368 -3.516 -13.028 1.00 78.19 83 SER A N 1
ATOM 665 C CA . SER A 1 83 ? 13.506 -2.755 -12.505 1.00 78.19 83 SER A CA 1
ATOM 666 C C . SER A 1 83 ? 13.155 -2.102 -11.168 1.00 78.19 83 SER A C 1
ATOM 668 O O . SER A 1 83 ? 12.128 -1.439 -11.030 1.00 78.19 83 SER A O 1
ATOM 670 N N . THR A 1 84 ? 14.020 -2.279 -10.171 1.00 76.56 84 THR A N 1
ATOM 671 C CA . THR A 1 84 ? 13.834 -1.699 -8.839 1.00 76.56 84 THR A CA 1
ATOM 672 C C . THR A 1 84 ? 14.432 -0.300 -8.757 1.00 76.56 84 THR A C 1
ATOM 674 O O . THR A 1 84 ? 15.393 0.045 -9.443 1.00 76.56 84 THR A O 1
ATOM 677 N N . ILE A 1 85 ? 13.871 0.516 -7.869 1.00 83.38 85 ILE A N 1
ATOM 678 C CA . ILE A 1 85 ? 14.436 1.817 -7.506 1.00 83.38 85 ILE A CA 1
ATOM 679 C C . ILE A 1 85 ? 15.364 1.693 -6.287 1.00 83.38 85 ILE A C 1
ATOM 681 O O . ILE A 1 85 ? 15.199 0.775 -5.475 1.00 83.38 85 ILE A O 1
ATOM 685 N N . PRO A 1 86 ? 16.293 2.645 -6.088 1.00 86.62 86 PRO A N 1
ATOM 686 C CA . PRO A 1 86 ? 17.065 2.732 -4.853 1.00 86.62 86 PRO A CA 1
ATOM 687 C C . PRO A 1 86 ? 16.157 2.853 -3.622 1.00 86.62 86 PRO A C 1
ATOM 689 O O . PRO A 1 86 ? 15.162 3.585 -3.648 1.00 86.62 86 PRO A O 1
ATOM 692 N N . ASN A 1 87 ? 16.531 2.161 -2.541 1.00 89.81 87 ASN A N 1
ATOM 693 C CA . ASN A 1 87 ? 15.821 2.149 -1.254 1.00 89.81 87 ASN A CA 1
ATOM 694 C C . ASN A 1 87 ? 14.342 1.734 -1.368 1.00 89.81 87 ASN A C 1
ATOM 696 O O . ASN A 1 87 ? 13.485 2.259 -0.661 1.00 89.81 87 ASN A O 1
ATOM 700 N N . LEU A 1 88 ? 14.031 0.796 -2.273 1.00 90.50 88 LEU A N 1
ATOM 701 C CA . LEU A 1 88 ? 12.659 0.351 -2.531 1.00 90.50 88 LEU A CA 1
ATOM 702 C C . LEU A 1 88 ? 11.922 -0.075 -1.252 1.00 90.50 88 LEU A C 1
ATOM 704 O O . LEU A 1 88 ? 10.785 0.331 -1.057 1.00 90.50 88 LEU A O 1
ATOM 708 N N . ASN A 1 89 ? 12.552 -0.856 -0.371 1.00 93.19 89 ASN A N 1
ATOM 709 C CA . ASN A 1 89 ? 11.893 -1.359 0.841 1.00 93.19 89 ASN A CA 1
ATOM 710 C C . ASN A 1 89 ? 11.483 -0.231 1.792 1.00 93.19 89 ASN A C 1
ATOM 712 O O . ASN A 1 89 ? 10.377 -0.262 2.329 1.00 93.19 89 ASN A O 1
ATOM 716 N N . ASP A 1 90 ? 12.355 0.760 1.970 1.00 94.75 90 ASP A N 1
ATOM 717 C CA . ASP A 1 90 ? 12.084 1.910 2.832 1.00 94.75 90 ASP A CA 1
ATOM 718 C C . ASP A 1 90 ? 10.938 2.729 2.236 1.00 94.75 90 ASP A C 1
ATOM 720 O O . ASP A 1 90 ? 9.945 2.987 2.908 1.00 94.75 90 ASP A O 1
ATOM 724 N N . LYS A 1 91 ? 10.991 2.998 0.924 1.00 94.44 91 LYS A N 1
ATOM 725 C CA . LYS A 1 91 ? 9.913 3.697 0.214 1.00 94.44 91 LYS A CA 1
ATOM 726 C C . LYS A 1 91 ? 8.579 2.954 0.273 1.00 94.44 91 LYS A C 1
ATOM 728 O O . LYS A 1 91 ? 7.545 3.591 0.423 1.00 94.44 91 LYS A O 1
ATOM 733 N N . LEU A 1 92 ? 8.574 1.626 0.154 1.00 95.38 92 LEU A N 1
ATOM 734 C CA . LEU A 1 92 ? 7.359 0.817 0.299 1.00 95.38 92 LEU A CA 1
ATOM 735 C C . LEU A 1 92 ? 6.823 0.877 1.737 1.00 95.38 92 LEU A C 1
ATOM 737 O O . LEU A 1 92 ? 5.615 0.981 1.941 1.00 95.38 92 LEU A O 1
ATOM 741 N N . THR A 1 93 ? 7.710 0.855 2.730 1.00 95.56 93 THR A N 1
ATOM 742 C CA . THR A 1 93 ? 7.332 0.982 4.143 1.00 95.56 93 THR A CA 1
ATOM 743 C C . THR A 1 93 ? 6.686 2.340 4.416 1.00 95.56 93 THR A C 1
ATOM 745 O O . THR A 1 93 ? 5.598 2.391 4.994 1.00 95.56 93 THR A O 1
ATOM 748 N N . ASP A 1 94 ? 7.312 3.421 3.945 1.00 95.88 94 ASP A N 1
ATOM 749 C CA . ASP A 1 94 ? 6.800 4.789 4.066 1.00 95.88 94 ASP A CA 1
ATOM 750 C C . ASP A 1 94 ? 5.466 4.948 3.331 1.00 95.88 94 ASP A C 1
ATOM 752 O O . ASP A 1 94 ? 4.514 5.509 3.872 1.00 95.88 94 ASP A O 1
ATOM 756 N N . PHE A 1 95 ? 5.363 4.390 2.122 1.00 96.00 95 PHE A N 1
ATOM 757 C CA . PHE A 1 95 ? 4.141 4.425 1.324 1.00 96.00 95 PHE A CA 1
ATOM 758 C C . PHE A 1 95 ? 2.970 3.745 2.041 1.00 96.00 95 PHE A C 1
ATOM 760 O O . PHE A 1 95 ? 1.903 4.343 2.194 1.00 96.00 95 PHE A O 1
ATOM 767 N N . ALA A 1 96 ? 3.165 2.517 2.530 1.00 95.06 96 ALA A N 1
ATOM 768 C CA . ALA A 1 96 ? 2.134 1.808 3.284 1.00 95.06 96 ALA A CA 1
ATOM 769 C C . ALA A 1 96 ? 1.750 2.556 4.566 1.00 95.06 96 ALA A C 1
ATOM 771 O O . ALA A 1 96 ? 0.573 2.607 4.920 1.00 95.06 96 ALA A O 1
ATOM 772 N N . GLN A 1 97 ? 2.721 3.164 5.250 1.00 94.81 97 GLN A N 1
ATOM 773 C CA . GLN A 1 97 ? 2.463 3.954 6.448 1.00 94.81 97 GLN A CA 1
ATOM 774 C C . GLN A 1 97 ? 1.622 5.203 6.160 1.00 94.81 97 GLN A C 1
ATOM 776 O O . GLN A 1 97 ? 0.699 5.486 6.923 1.00 94.81 97 GLN A O 1
ATOM 781 N N . GLU A 1 98 ? 1.900 5.929 5.077 1.00 95.38 98 GLU A N 1
ATOM 782 C CA . GLU A 1 98 ? 1.106 7.096 4.677 1.00 95.38 98 GLU A CA 1
ATOM 783 C C . GLU A 1 98 ? -0.321 6.700 4.278 1.00 95.38 98 GLU A C 1
ATOM 785 O O . GLU A 1 98 ? -1.279 7.310 4.754 1.00 95.38 98 GLU A O 1
ATOM 790 N N . VAL A 1 99 ? -0.487 5.627 3.495 1.00 94.88 99 VAL A N 1
ATOM 791 C CA . VAL A 1 99 ? -1.817 5.107 3.129 1.00 94.88 99 VAL A CA 1
ATOM 792 C C . VAL A 1 99 ? -2.606 4.706 4.375 1.00 94.88 99 VAL A C 1
ATOM 794 O O . VAL A 1 99 ? -3.718 5.186 4.584 1.00 94.88 99 VAL A O 1
ATOM 797 N N . ILE A 1 100 ? -2.034 3.885 5.259 1.00 93.38 100 ILE A N 1
ATOM 798 C CA . ILE A 1 100 ? -2.699 3.497 6.512 1.00 93.38 100 ILE A CA 1
ATOM 799 C C . ILE A 1 100 ? -2.990 4.734 7.374 1.00 93.38 100 ILE A C 1
ATOM 801 O O . ILE A 1 100 ? -4.057 4.834 7.976 1.00 93.38 100 ILE A O 1
ATOM 805 N N . GLY A 1 101 ? -2.083 5.710 7.398 1.00 92.06 101 GLY A N 1
ATOM 806 C CA . GLY A 1 101 ? -2.278 6.987 8.075 1.00 92.06 101 GLY A CA 1
ATOM 807 C C . GLY A 1 101 ? -3.477 7.777 7.544 1.00 92.06 101 GLY A C 1
ATOM 808 O O . GLY A 1 101 ? -4.227 8.336 8.345 1.00 92.06 101 GLY A O 1
ATOM 809 N N . GLU A 1 102 ? -3.698 7.812 6.227 1.00 93.12 102 GLU A N 1
ATOM 810 C CA . GLU A 1 102 ? -4.898 8.410 5.628 1.00 93.12 102 GLU A CA 1
ATOM 811 C C . GLU A 1 102 ? -6.181 7.684 6.078 1.00 93.12 102 GLU A C 1
ATOM 813 O O . GLU A 1 102 ? -7.149 8.355 6.437 1.00 93.12 102 GLU A O 1
ATOM 818 N N . ILE A 1 103 ? -6.170 6.346 6.157 1.00 91.94 103 ILE A N 1
ATOM 819 C CA . ILE A 1 103 ? -7.308 5.533 6.640 1.00 91.94 103 ILE A CA 1
ATOM 820 C C . ILE A 1 103 ? -7.608 5.819 8.117 1.00 91.94 103 ILE A C 1
ATOM 822 O O . ILE A 1 103 ? -8.755 6.021 8.509 1.00 91.94 103 ILE A O 1
ATOM 826 N N . LEU A 1 104 ? -6.575 5.879 8.959 1.00 89.19 104 LEU A N 1
ATOM 827 C CA . LEU A 1 104 ? -6.733 6.177 10.385 1.00 89.19 104 LEU A CA 1
ATOM 828 C C . LEU A 1 104 ? -7.259 7.603 10.619 1.00 89.19 104 LEU A C 1
ATOM 830 O O . LEU A 1 104 ? -8.040 7.840 11.542 1.00 89.19 104 LEU A O 1
ATOM 834 N N . LYS A 1 105 ? -6.851 8.560 9.774 1.00 87.12 105 LYS A N 1
ATOM 835 C CA . LYS A 1 105 ? -7.329 9.952 9.815 1.00 87.12 105 LYS A CA 1
ATOM 836 C C . LYS A 1 105 ? -8.747 10.101 9.274 1.00 87.12 105 LYS A C 1
ATOM 838 O O . LYS A 1 105 ? -9.443 11.027 9.683 1.00 87.12 105 LYS A O 1
ATOM 843 N N . SER A 1 106 ? -9.203 9.209 8.397 1.00 78.88 106 SER A N 1
ATOM 844 C CA . SER A 1 106 ? -10.532 9.278 7.788 1.00 78.88 106 SER A CA 1
ATOM 845 C C . SER A 1 106 ? -11.667 8.828 8.719 1.00 78.88 106 SER A C 1
ATOM 847 O O . SER A 1 106 ? -12.678 8.360 8.198 1.00 78.88 106 SER A O 1
ATOM 849 N N . LYS A 1 107 ? -11.500 8.924 10.058 1.00 60.44 107 LYS A N 1
ATOM 850 C CA . LYS A 1 107 ? -12.457 8.488 11.102 1.00 60.44 107 LYS A CA 1
ATOM 851 C C . LYS A 1 107 ? -13.907 8.541 10.585 1.00 60.44 107 LYS A C 1
ATOM 853 O O . LYS A 1 107 ? -14.439 9.600 10.266 1.00 60.44 107 LYS A O 1
ATOM 858 N N . ASN A 1 108 ? -14.465 7.344 10.429 1.00 52.41 108 ASN A N 1
ATOM 859 C CA . ASN A 1 108 ? -15.537 6.957 9.510 1.00 52.41 108 ASN A CA 1
ATOM 860 C C . ASN A 1 108 ? -16.908 7.628 9.827 1.00 52.41 108 ASN A C 1
ATOM 862 O O . ASN A 1 108 ? -17.314 7.605 10.989 1.00 52.41 108 ASN A O 1
ATOM 866 N N . PRO A 1 109 ? -17.689 8.129 8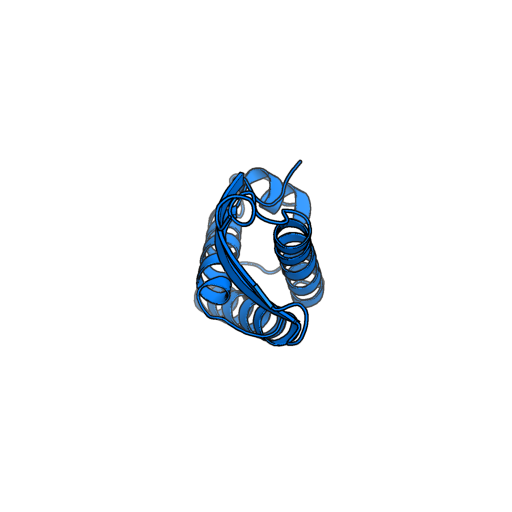.842 1.00 46.50 109 PRO A N 1
ATOM 867 C CA . PRO A 1 109 ? -19.056 8.662 9.026 1.00 46.50 109 PRO A CA 1
ATOM 868 C C . PRO A 1 109 ? -20.138 7.646 9.460 1.00 46.50 109 PRO A C 1
ATOM 870 O O . PRO A 1 109 ? -21.307 8.006 9.555 1.00 46.50 109 PRO A O 1
ATOM 873 N N . ARG A 1 110 ? -19.798 6.382 9.746 1.00 44.03 110 ARG A N 1
ATOM 874 C CA . ARG A 1 110 ? -20.766 5.341 10.160 1.00 44.03 110 ARG A CA 1
ATOM 875 C C . ARG A 1 110 ? -20.854 5.080 11.669 1.00 44.03 110 ARG A C 1
ATOM 877 O O . ARG A 1 110 ? -21.412 4.070 12.075 1.00 44.03 110 ARG A O 1
ATOM 884 N N . LEU A 1 111 ? -20.358 5.993 12.504 1.00 40.75 111 LEU A N 1
ATOM 885 C CA . LEU A 1 111 ? -20.547 5.944 13.965 1.00 40.75 111 LEU A CA 1
ATOM 886 C C . LEU A 1 111 ? -21.507 7.026 14.501 1.00 40.75 111 LEU A C 1
ATOM 888 O O . LEU A 1 111 ? -21.496 7.321 15.690 1.00 40.75 111 LEU A O 1
ATOM 892 N N . SER A 1 112 ? -22.366 7.598 13.649 1.00 35.91 112 SER A N 1
ATOM 893 C CA . SER A 1 112 ? -23.412 8.552 14.067 1.00 35.91 112 SER A CA 1
ATOM 894 C C . SER A 1 112 ? -24.836 7.977 14.095 1.00 35.91 112 SER A C 1
ATOM 896 O O . SER A 1 112 ? -25.754 8.705 14.449 1.00 35.91 112 SER A O 1
ATOM 898 N N . GLU A 1 113 ? -25.048 6.696 13.775 1.00 38.81 113 GLU A N 1
ATOM 899 C CA . GLU A 1 113 ? -26.387 6.080 13.777 1.00 38.81 113 GLU A CA 1
ATOM 900 C C . GLU A 1 113 ? -26.407 4.731 14.500 1.00 38.81 113 GLU A C 1
ATOM 902 O O . GLU A 1 113 ? -26.724 3.696 13.926 1.00 38.81 113 GLU A O 1
ATOM 907 N N . ILE A 1 114 ? -26.082 4.744 15.790 1.00 41.28 114 ILE A N 1
ATOM 908 C CA . ILE A 1 114 ? -26.755 3.865 16.749 1.00 41.28 114 ILE A CA 1
ATOM 909 C C . ILE A 1 114 ? -27.081 4.762 17.946 1.00 41.28 114 ILE A C 1
ATOM 911 O O . ILE A 1 114 ? -26.243 4.983 18.819 1.00 41.28 114 ILE A O 1
ATOM 915 N N . SER A 1 115 ? -28.252 5.402 17.857 1.00 37.97 115 SER A N 1
ATOM 916 C CA . SER A 1 115 ? -28.937 6.052 18.983 1.00 37.97 115 SER A CA 1
ATOM 917 C C . SER A 1 115 ? -29.432 5.014 19.981 1.00 37.97 115 SER A C 1
ATOM 919 O O . SER A 1 115 ? -29.778 3.898 19.528 1.00 37.97 115 SER A O 1
#

Foldseek 3Di:
DAQFPDWPDWDADPPQQKIATQTAGDLVVVCVLQVHDPPQCVVLSVQLRVLLNVLRHDTDHLVSSLVSSLVSSVVVCVVVVPDDDPPRSVSSSVSSVSNVVVVVVCPDPPPPPDD

Radius of gyration: 14.65 Å; chains: 1; bounding box: 46×28×40 Å

Sequence (115 aa):
MKLISTIHNAIISEENKTVAASIDLNKDAIFSFFNMTPPHNDEFVDVVSHRLTETLFSERSVTEHREWFVSAVRYFISDCGISTIPNLNDKLTDFAQEVIGEILKSKNPRLSEIS

Secondary structure (DSSP, 8-state):
--SEEEEEEEEEETTTTEEEEEEEE-HHHHHHHHT--TTTTHHHHHHHHHHHHHHTTS-EEHHHHHHHHHHHHHHHHHHTTPPPPTTHHHHHHHHHHHHHHHHHHT--GGGS---

Organism: Vibrio anguillarum (NCBI:txid55601)